Protein AF-W2D1W6-F1 (afdb_monomer)

pLDDT: mean 90.83, std 6.51, range [68.0, 97.81]

InterPro domains:
  IPR025427 Protein of unknown function DUF4160 [PF13711] (9-41)

Radius of gyration: 12.35 Å; Cα contacts (8 Å, |Δi|>4): 59; chains: 1; bounding box: 32×20×31 Å

Solvent-accessible surface area (backbone atoms only — not comparable to full-atom values): 3044 Å² total; per-residue (Å²): 113,70,77,76,49,74,58,100,71,36,42,31,34,52,62,93,82,66,60,88,72,59,47,43,38,41,34,46,99,87,47,75,47,78,44,77,64,83,91,79,92,74,86,82,126

Secondary structure (DSSP, 8-state):
----EEETTEEEE--TT--SSPEEEEEETTEEEEEEPPP------

Mean predicted aligned error: 4.37 Å

Organism: NCBI:txid1411915

Nearest PDB structures (foldseek):
  5t88-assembly1_A  TM=7.100E-01  e=8.553E+00  Pyrococcus furiosus
  5n7n-assembly2_B  TM=4.330E-01  e=3.980E+00  Ixodes ricinus

Sequence (45 aa):
MPTIFEIFGLRFFFFADDHKPIHVHVTKGGDDIKIAIELKIEKLF

Structure (mmCIF, N/CA/C/O backbone):
data_AF-W2D1W6-F1
#
_entry.id   AF-W2D1W6-F1
#
loop_
_atom_site.group_PDB
_atom_site.id
_atom_site.type_symbol
_atom_site.label_atom_id
_atom_site.label_alt_id
_atom_site.label_comp_id
_atom_site.label_asym_id
_atom_site.label_entity_id
_atom_site.label_seq_id
_atom_site.pdbx_PDB_ins_code
_atom_site.Cartn_x
_atom_site.Cartn_y
_atom_site.Cartn_z
_atom_site.occupancy
_atom_site.B_iso_or_equiv
_atom_site.auth_seq_id
_atom_site.auth_comp_id
_atom_site.auth_asym_id
_atom_site.auth_atom_id
_atom_site.pdbx_PDB_model_num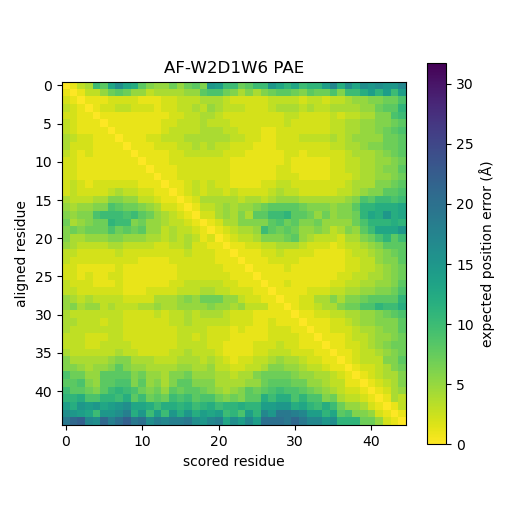
ATOM 1 N N . MET A 1 1 ? 2.887 -10.169 -4.152 1.00 68.00 1 MET A N 1
ATOM 2 C CA . MET A 1 1 ? 3.254 -9.153 -3.145 1.00 68.00 1 MET A CA 1
ATOM 3 C C . MET A 1 1 ? 2.761 -9.604 -1.780 1.00 68.00 1 MET A C 1
ATOM 5 O O . MET A 1 1 ? 1.547 -9.756 -1.625 1.00 68.00 1 MET A O 1
ATOM 9 N N . PRO A 1 2 ? 3.658 -9.875 -0.821 1.00 87.06 2 PRO A N 1
ATOM 10 C CA . PRO A 1 2 ? 3.263 -10.035 0.573 1.00 87.06 2 PRO A CA 1
ATOM 11 C C . PRO A 1 2 ? 2.745 -8.700 1.126 1.00 87.06 2 PRO A C 1
ATOM 13 O O . PRO A 1 2 ? 3.191 -7.630 0.710 1.00 87.06 2 PRO A O 1
ATOM 16 N N . THR A 1 3 ? 1.780 -8.766 2.039 1.00 94.31 3 THR A N 1
ATOM 17 C CA . THR A 1 3 ? 1.314 -7.588 2.774 1.00 94.31 3 THR A CA 1
ATOM 18 C C . THR A 1 3 ? 2.367 -7.159 3.791 1.00 94.31 3 THR A C 1
ATOM 20 O O . THR A 1 3 ? 2.930 -8.004 4.481 1.00 94.31 3 THR A O 1
ATOM 23 N N . ILE A 1 4 ? 2.614 -5.855 3.891 1.00 93.94 4 ILE A N 1
ATOM 24 C CA . ILE A 1 4 ? 3.578 -5.268 4.832 1.00 93.94 4 ILE A CA 1
ATOM 25 C C . ILE A 1 4 ? 2.865 -4.793 6.099 1.00 93.94 4 ILE A C 1
ATOM 27 O O . ILE A 1 4 ? 3.398 -4.922 7.197 1.00 93.94 4 ILE A O 1
ATOM 31 N N . PHE A 1 5 ? 1.653 -4.253 5.952 1.00 96.12 5 PHE A N 1
ATOM 32 C CA . PHE A 1 5 ? 0.847 -3.738 7.054 1.00 96.12 5 PHE A CA 1
ATOM 33 C C . PHE A 1 5 ? -0.642 -3.726 6.680 1.00 96.12 5 PHE A C 1
ATOM 35 O O . PHE A 1 5 ? -0.981 -3.513 5.512 1.00 96.12 5 PHE A O 1
ATOM 42 N N . GLU A 1 6 ? -1.524 -3.930 7.662 1.00 96.50 6 GLU A N 1
ATOM 43 C CA . GLU A 1 6 ? -2.977 -3.785 7.507 1.00 96.50 6 GLU A CA 1
ATOM 44 C C . GLU A 1 6 ? -3.577 -3.009 8.681 1.00 96.50 6 GLU A C 1
ATOM 46 O O . GLU A 1 6 ? -3.288 -3.300 9.842 1.00 96.50 6 GLU A O 1
ATOM 51 N N . ILE A 1 7 ? -4.439 -2.031 8.383 1.00 97.81 7 ILE A N 1
ATOM 52 C CA . ILE A 1 7 ? -5.191 -1.278 9.397 1.00 97.81 7 ILE A CA 1
ATOM 53 C C . ILE A 1 7 ? -6.509 -0.750 8.818 1.00 97.81 7 ILE A C 1
ATOM 55 O O . ILE A 1 7 ? -6.538 -0.258 7.697 1.00 97.81 7 ILE A O 1
ATOM 59 N N . PHE A 1 8 ? -7.625 -0.841 9.551 1.00 96.69 8 PHE A N 1
ATOM 60 C CA . PHE A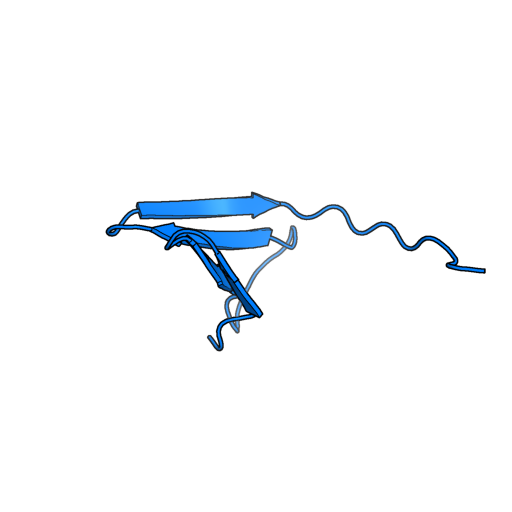 1 8 ? -8.942 -0.314 9.125 1.00 96.69 8 PHE A CA 1
ATOM 61 C C . PHE A 1 8 ? -9.396 -0.733 7.703 1.00 96.69 8 PHE A C 1
ATOM 63 O O . PHE A 1 8 ? -10.077 0.025 6.994 1.00 96.69 8 PHE A O 1
ATOM 70 N N . GLY A 1 9 ? -9.002 -1.940 7.278 1.00 95.06 9 GLY A N 1
ATOM 71 C CA . GLY A 1 9 ? -9.268 -2.476 5.938 1.00 95.06 9 GLY A CA 1
ATOM 72 C C . GLY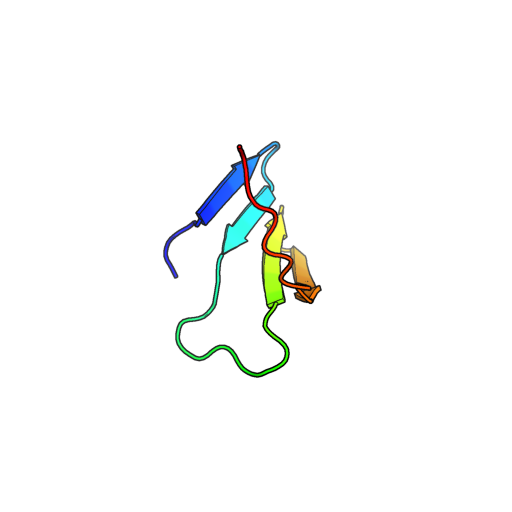 A 1 9 ? -8.418 -1.864 4.818 1.00 95.06 9 GLY A C 1
ATOM 73 O O . GLY A 1 9 ? -8.725 -2.082 3.651 1.00 95.06 9 GLY A O 1
ATOM 74 N N . LEU A 1 10 ? -7.389 -1.084 5.158 1.00 97.12 10 LEU A N 1
ATOM 75 C CA . LEU A 1 10 ? -6.335 -0.640 4.249 1.00 97.12 10 LEU A CA 1
ATOM 76 C C . LEU A 1 10 ? -5.222 -1.687 4.243 1.00 97.12 10 LEU A C 1
ATOM 78 O O . LEU A 1 10 ? -4.740 -2.073 5.311 1.00 97.12 10 LEU A O 1
ATOM 82 N N . ARG A 1 11 ? -4.792 -2.105 3.053 1.00 97.25 11 ARG A N 1
ATOM 83 C CA . ARG A 1 11 ? -3.691 -3.055 2.855 1.00 97.25 11 ARG A CA 1
ATOM 84 C C . ARG A 1 11 ? -2.510 -2.373 2.172 1.00 97.25 11 ARG A C 1
ATOM 86 O O . ARG A 1 11 ? -2.679 -1.825 1.085 1.00 97.25 11 ARG A O 1
ATOM 93 N N . PHE A 1 12 ? -1.328 -2.464 2.785 1.00 96.81 12 PHE A N 1
ATOM 94 C CA . PHE A 1 12 ? -0.084 -1.827 2.337 1.00 96.81 12 PHE A CA 1
ATOM 95 C C . PHE A 1 12 ? 0.912 -2.861 1.799 1.00 96.81 12 PHE A C 1
ATOM 97 O O . PHE A 1 12 ? 1.147 -3.887 2.444 1.00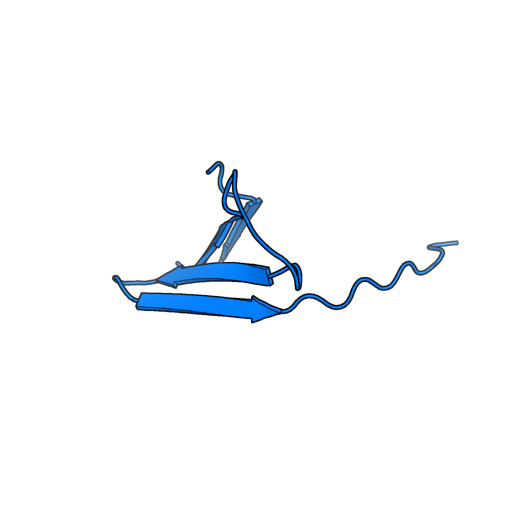 96.81 12 PHE A O 1
ATOM 104 N N . PHE A 1 13 ? 1.500 -2.613 0.626 1.00 95.44 13 PHE A N 1
ATOM 105 C CA . 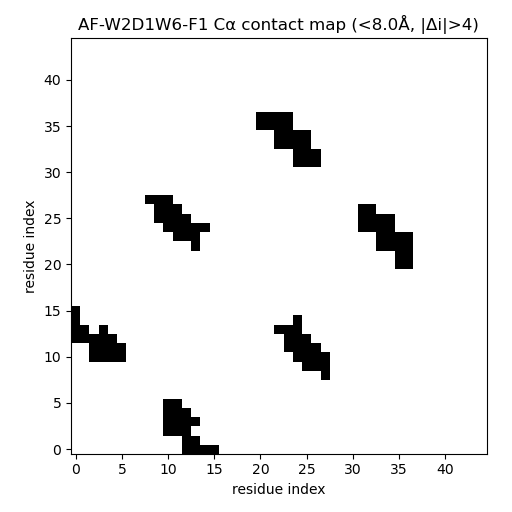PHE A 1 13 ? 2.327 -3.593 -0.088 1.00 95.44 13 PHE A CA 1
ATOM 106 C C . PHE A 1 13 ? 3.226 -2.934 -1.168 1.00 95.44 13 PHE A C 1
ATOM 108 O O . PHE A 1 13 ? 2.903 -1.854 -1.659 1.00 95.44 13 PHE A O 1
ATOM 115 N N . PHE A 1 14 ? 4.351 -3.576 -1.532 1.00 93.62 14 PHE A N 1
ATOM 116 C CA . PHE A 1 14 ? 5.262 -3.173 -2.633 1.00 93.62 14 PHE A CA 1
ATOM 117 C C . PHE A 1 14 ? 5.254 -4.181 -3.777 1.00 93.62 14 PHE A C 1
ATOM 119 O O . PHE A 1 14 ? 5.178 -5.387 -3.508 1.00 93.62 14 PHE A O 1
ATOM 126 N N . PHE A 1 15 ? 5.320 -3.707 -5.030 1.00 90.69 15 PHE A N 1
ATOM 127 C CA . PHE A 1 15 ? 5.326 -4.590 -6.200 1.00 90.69 15 PHE A CA 1
ATOM 128 C C . PHE A 1 15 ? 6.722 -5.190 -6.317 1.00 90.69 15 PHE A C 1
ATOM 130 O O . PHE A 1 15 ? 7.712 -4.571 -5.937 1.00 90.69 15 PHE A O 1
ATOM 137 N N . ALA A 1 16 ? 6.816 -6.433 -6.790 1.00 83.94 16 ALA A N 1
ATOM 138 C CA . ALA A 1 16 ? 8.124 -7.067 -6.943 1.00 83.94 16 ALA A CA 1
ATOM 139 C C . ALA A 1 16 ? 8.977 -6.371 -8.021 1.00 83.94 16 ALA A C 1
ATOM 141 O O . ALA A 1 16 ? 10.200 -6.409 -7.931 1.00 83.94 16 ALA A O 1
ATOM 142 N N . ASP A 1 17 ? 8.338 -5.731 -9.005 1.00 84.31 17 ASP A N 1
ATOM 143 C CA . ASP A 1 17 ? 8.978 -4.980 -10.088 1.00 84.31 17 ASP A CA 1
ATOM 144 C C . ASP A 1 17 ? 8.823 -3.458 -9.930 1.00 84.31 17 ASP A C 1
ATOM 146 O O . ASP A 1 17 ? 8.816 -2.729 -10.918 1.00 84.31 17 ASP A O 1
ATOM 150 N N . ASP A 1 18 ? 8.662 -2.960 -8.702 1.00 82.69 18 ASP A N 1
ATOM 151 C CA . ASP A 1 18 ? 8.362 -1.546 -8.501 1.00 82.69 18 ASP A CA 1
ATOM 152 C C . ASP A 1 18 ? 9.488 -0.615 -9.001 1.00 82.69 18 ASP A C 1
ATOM 154 O O . ASP A 1 18 ? 10.681 -0.928 -8.934 1.00 82.69 18 ASP A O 1
ATOM 158 N N . HIS A 1 19 ? 9.102 0.554 -9.510 1.00 83.50 19 HIS A N 1
ATOM 159 C CA . HIS A 1 19 ? 9.990 1.507 -10.173 1.00 83.50 19 HIS A CA 1
ATOM 160 C C . HIS A 1 19 ? 10.153 2.782 -9.340 1.00 83.50 19 HIS A C 1
ATOM 162 O O . HIS A 1 19 ? 9.323 3.121 -8.500 1.00 83.50 19 HIS A O 1
ATOM 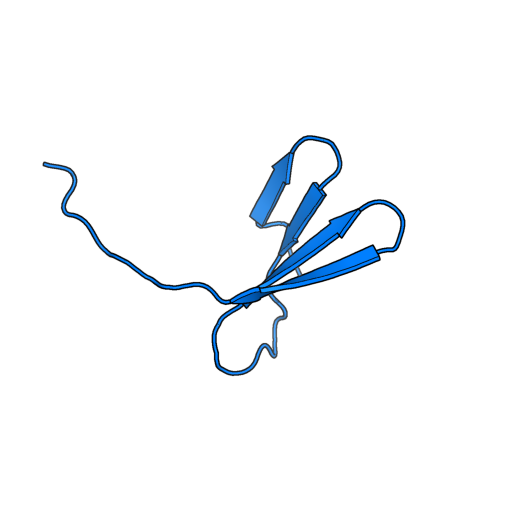168 N N . LYS A 1 20 ? 11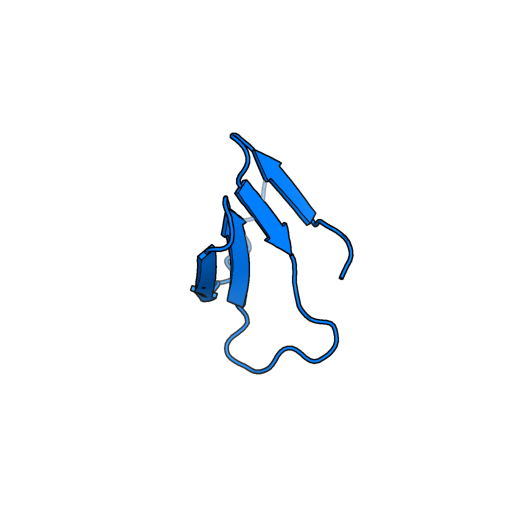.234 3.533 -9.581 1.00 83.94 20 LYS A N 1
ATOM 169 C CA . LYS A 1 20 ? 11.481 4.802 -8.877 1.00 83.94 20 LYS A CA 1
ATOM 170 C C . LYS A 1 20 ? 10.458 5.885 -9.286 1.00 83.94 20 LYS A C 1
ATOM 172 O O . LYS A 1 20 ? 10.136 5.964 -10.471 1.00 83.94 20 LYS A O 1
ATOM 177 N N . PRO A 1 21 ? 10.044 6.780 -8.363 1.00 87.31 21 PRO A N 1
ATOM 178 C CA . PRO A 1 21 ? 10.393 6.806 -6.937 1.00 87.31 21 PRO A CA 1
ATOM 179 C C . PRO A 1 21 ? 9.717 5.670 -6.153 1.00 87.31 21 PRO A C 1
ATOM 181 O O . PRO A 1 21 ? 8.620 5.244 -6.504 1.00 87.31 21 PRO A O 1
ATOM 184 N N . ILE A 1 22 ? 10.371 5.195 -5.083 1.00 89.31 22 ILE A N 1
ATOM 185 C CA . ILE A 1 22 ? 9.811 4.156 -4.202 1.00 89.31 22 ILE A CA 1
ATOM 186 C C . ILE A 1 22 ? 8.458 4.644 -3.677 1.00 89.31 22 ILE A C 1
ATOM 188 O O . ILE A 1 22 ? 8.368 5.744 -3.127 1.00 89.31 22 ILE A O 1
ATOM 192 N N . HIS A 1 23 ? 7.418 3.832 -3.833 1.00 92.88 23 HIS A N 1
ATOM 193 C CA . HIS A 1 23 ? 6.081 4.150 -3.357 1.00 92.88 23 HIS A CA 1
ATOM 194 C C . HIS A 1 23 ? 5.410 2.919 -2.764 1.00 92.88 23 HIS A C 1
ATOM 196 O O . HIS A 1 23 ? 5.649 1.803 -3.200 1.00 92.88 23 HIS A O 1
ATOM 202 N N . VAL A 1 24 ? 4.570 3.110 -1.752 1.00 94.50 24 VAL A N 1
ATOM 203 C CA . VAL A 1 24 ? 3.714 2.040 -1.234 1.00 94.50 24 VAL A CA 1
ATOM 204 C C . VAL A 1 24 ? 2.378 2.071 -1.962 1.00 94.50 24 VAL A C 1
ATOM 206 O O . VAL A 1 24 ? 1.825 3.146 -2.211 1.00 94.50 24 VAL A O 1
ATOM 209 N N . HIS A 1 25 ? 1.857 0.893 -2.283 1.00 95.31 25 HIS A N 1
ATOM 210 C CA . HIS A 1 25 ? 0.483 0.737 -2.733 1.00 95.31 25 HIS A CA 1
ATOM 211 C C . HIS A 1 25 ? -0.445 0.560 -1.541 1.00 95.31 25 HIS A C 1
ATOM 213 O O . HIS A 1 25 ? -0.141 -0.208 -0.622 1.00 95.31 25 HIS A O 1
ATOM 219 N N . VAL A 1 26 ? -1.581 1.253 -1.565 1.00 96.88 26 VAL A N 1
ATOM 220 C CA . VAL A 1 26 ? -2.620 1.147 -0.541 1.00 96.88 26 VAL A CA 1
ATOM 221 C C . VAL A 1 26 ? -3.931 0.803 -1.217 1.00 96.88 26 VAL A C 1
ATOM 223 O O . VAL A 1 26 ? -4.413 1.561 -2.054 1.00 96.88 26 VAL A O 1
ATOM 226 N N . THR A 1 27 ? -4.517 -0.328 -0.827 1.00 97.06 27 THR A N 1
ATOM 227 C CA . THR A 1 27 ? -5.803 -0.777 -1.373 1.00 97.06 27 THR A CA 1
ATOM 228 C C . THR A 1 27 ? -6.890 -0.830 -0.311 1.00 97.06 27 THR A C 1
ATOM 230 O O . THR A 1 27 ? -6.621 -1.178 0.844 1.00 97.06 27 THR A O 1
ATOM 233 N N . LYS A 1 28 ? -8.124 -0.498 -0.709 1.00 97.12 28 LYS A N 1
ATOM 234 C CA . LYS A 1 28 ? -9.349 -0.695 0.082 1.00 97.12 28 LYS A CA 1
ATOM 235 C C . LYS A 1 28 ? -10.565 -0.720 -0.834 1.00 97.12 28 LYS A C 1
ATOM 237 O O . LYS A 1 28 ? -10.743 0.173 -1.644 1.00 97.12 28 LYS A O 1
ATOM 242 N N . GLY A 1 29 ? -11.417 -1.735 -0.694 1.00 92.69 29 GLY A N 1
ATOM 243 C CA . GLY A 1 29 ? -12.700 -1.782 -1.411 1.00 92.69 29 GLY A CA 1
ATOM 244 C C . GLY A 1 29 ? -12.606 -1.805 -2.944 1.00 92.69 29 GLY A C 1
ATOM 245 O O . GLY A 1 29 ? -13.597 -1.505 -3.595 1.00 92.69 29 GLY A O 1
ATOM 246 N N . GLY A 1 30 ? -11.451 -2.166 -3.512 1.00 91.31 30 GLY A N 1
ATOM 247 C CA . GLY A 1 30 ? -11.206 -2.159 -4.960 1.00 91.31 30 GLY A CA 1
ATOM 248 C C . GLY A 1 30 ? -10.449 -0.928 -5.467 1.00 91.31 30 GLY A C 1
ATOM 249 O O . GLY A 1 30 ? -9.935 -0.975 -6.580 1.00 91.31 30 GLY A O 1
ATOM 250 N N . ASP A 1 31 ? -10.311 0.115 -4.646 1.00 96.56 31 ASP A N 1
ATOM 251 C CA . ASP A 1 31 ? -9.460 1.264 -4.954 1.00 96.56 31 ASP A CA 1
ATOM 252 C C . ASP A 1 31 ? -7.983 0.938 -4.692 1.00 96.56 31 ASP A C 1
ATOM 254 O O . ASP A 1 31 ? -7.664 0.176 -3.771 1.00 96.56 31 ASP A O 1
ATOM 258 N N . ASP A 1 32 ? -7.093 1.548 -5.479 1.00 95.56 32 ASP A N 1
ATOM 259 C CA . ASP A 1 32 ? -5.634 1.479 -5.342 1.00 95.56 32 ASP A CA 1
ATOM 260 C C . ASP A 1 32 ? -5.033 2.882 -5.485 1.00 95.56 32 ASP A C 1
ATOM 262 O O . ASP A 1 32 ? -5.302 3.594 -6.456 1.00 95.56 32 ASP A O 1
ATOM 266 N N . ILE A 1 33 ? -4.209 3.277 -4.517 1.00 95.75 33 ILE A N 1
ATOM 267 C CA . ILE A 1 33 ? -3.449 4.526 -4.554 1.00 95.75 33 ILE A CA 1
ATOM 268 C C . ILE A 1 33 ? -1.962 4.263 -4.328 1.00 95.75 33 ILE A C 1
ATOM 270 O O . ILE A 1 33 ? -1.566 3.356 -3.597 1.00 95.75 33 ILE A O 1
ATOM 274 N N . LYS A 1 34 ? -1.132 5.128 -4.913 1.00 94.44 34 LYS A N 1
ATOM 275 C CA . LYS A 1 34 ? 0.327 5.111 -4.777 1.00 94.44 34 LYS A CA 1
ATOM 276 C C . LYS A 1 34 ? 0.771 6.280 -3.908 1.00 94.44 34 LYS A C 1
ATOM 278 O O . LYS A 1 34 ? 0.455 7.427 -4.217 1.00 94.44 34 LYS A O 1
ATOM 283 N N . ILE A 1 35 ? 1.529 5.998 -2.853 1.00 94.00 35 ILE A N 1
ATOM 284 C CA . ILE A 1 35 ? 2.094 7.021 -1.967 1.00 94.00 35 ILE A CA 1
ATOM 285 C C . ILE A 1 35 ? 3.613 6.962 -2.074 1.00 94.00 35 ILE A C 1
ATOM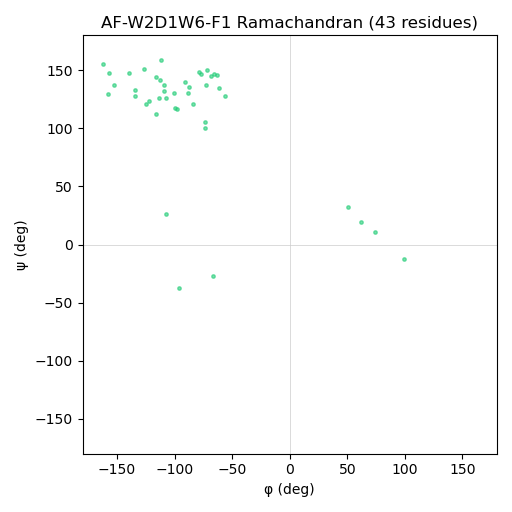 287 O O . ILE A 1 35 ? 4.223 5.981 -1.649 1.00 94.00 35 ILE A O 1
ATOM 291 N N . ALA A 1 36 ? 4.223 8.003 -2.645 1.00 93.50 36 ALA A N 1
ATOM 292 C CA . ALA A 1 36 ? 5.676 8.130 -2.694 1.00 93.50 36 ALA A CA 1
ATOM 293 C C . ALA A 1 36 ? 6.252 8.202 -1.274 1.00 93.50 36 ALA A C 1
ATOM 295 O O . ALA A 1 36 ? 5.727 8.915 -0.418 1.00 93.50 36 ALA A O 1
ATOM 296 N N . ILE A 1 37 ? 7.326 7.456 -1.032 1.00 89.94 37 ILE A N 1
ATOM 297 C CA . ILE A 1 37 ? 7.984 7.398 0.269 1.00 89.94 37 ILE A CA 1
ATOM 298 C C . ILE A 1 37 ? 9.221 8.283 0.245 1.00 89.94 37 ILE A C 1
ATOM 300 O O . ILE A 1 37 ? 10.087 8.145 -0.620 1.00 89.94 37 ILE A O 1
ATOM 304 N N . GLU A 1 38 ? 9.338 9.126 1.263 1.00 88.94 38 GLU A N 1
ATOM 305 C CA . GLU A 1 38 ? 10.592 9.769 1.623 1.00 88.94 38 GLU A CA 1
ATOM 306 C C . GLU A 1 38 ? 11.220 9.005 2.793 1.00 88.94 38 GLU A C 1
ATOM 308 O O . GLU A 1 38 ? 10.635 8.881 3.870 1.00 88.94 38 GLU A O 1
ATOM 313 N N . LEU A 1 39 ? 12.406 8.438 2.569 1.00 84.25 39 LEU A N 1
ATOM 314 C CA . LEU A 1 39 ? 13.127 7.701 3.600 1.00 84.25 39 LEU A CA 1
ATOM 315 C C . LEU A 1 39 ? 13.923 8.677 4.461 1.00 84.25 39 LEU A C 1
ATOM 317 O O . LEU A 1 39 ? 14.832 9.347 3.974 1.00 84.25 39 LEU A O 1
ATOM 321 N N . LYS A 1 40 ? 13.631 8.687 5.760 1.00 88.44 40 LYS A N 1
ATOM 322 C CA . LYS A 1 40 ? 14.432 9.383 6.764 1.00 88.44 40 LYS A CA 1
ATOM 323 C C . LYS A 1 40 ? 14.898 8.381 7.808 1.00 88.44 40 LYS A C 1
ATOM 325 O O . LYS A 1 40 ? 14.088 7.685 8.411 1.00 88.44 40 LYS A O 1
ATOM 330 N N . ILE A 1 41 ? 16.209 8.302 8.009 1.00 87.81 41 ILE A N 1
ATOM 331 C CA . ILE A 1 41 ? 16.797 7.497 9.079 1.00 87.81 41 ILE A CA 1
ATOM 332 C C . ILE A 1 41 ? 17.084 8.443 10.236 1.00 87.81 41 ILE A C 1
ATOM 334 O O . ILE A 1 41 ? 17.900 9.355 10.110 1.00 87.81 41 ILE A O 1
ATOM 338 N N . GLU A 1 42 ? 16.416 8.219 11.360 1.00 89.69 42 GLU A N 1
ATOM 339 C CA . GLU A 1 42 ? 16.713 8.900 12.614 1.00 89.69 42 GLU A CA 1
ATOM 340 C C . GLU A 1 42 ? 17.335 7.897 13.577 1.00 89.69 42 GLU A C 1
ATOM 342 O O . GLU A 1 42 ? 16.914 6.742 13.670 1.00 89.69 42 GLU A O 1
ATOM 347 N N . LYS A 1 43 ? 18.380 8.327 14.280 1.00 86.88 43 LYS A N 1
ATOM 348 C CA . LYS A 1 43 ? 19.023 7.501 15.291 1.00 86.88 43 LYS A CA 1
ATOM 349 C C . LYS A 1 43 ? 18.089 7.444 16.500 1.00 86.88 43 LYS A C 1
ATOM 351 O O . LYS A 1 43 ? 17.976 8.430 17.225 1.00 86.88 43 LYS A O 1
ATOM 356 N N . LEU A 1 44 ? 17.412 6.316 16.708 1.00 76.75 44 LEU A N 1
ATOM 357 C CA . LEU A 1 44 ? 16.826 6.027 18.012 1.00 76.75 44 LEU A CA 1
ATOM 358 C C . LEU A 1 44 ? 17.980 5.656 18.945 1.00 76.75 44 LEU A C 1
ATOM 360 O O . LEU A 1 44 ? 18.503 4.556 18.830 1.00 76.75 44 LEU A O 1
ATOM 364 N N . PHE A 1 45 ? 18.375 6.642 19.757 1.00 75.69 45 PHE A N 1
ATOM 365 C CA . PHE A 1 45 ? 19.242 6.595 20.946 1.00 75.69 45 PHE A CA 1
ATOM 366 C C . PHE A 1 45 ? 20.403 5.586 20.903 1.00 75.69 45 PHE A C 1
ATOM 368 O O . PHE A 1 45 ? 20.181 4.385 21.161 1.00 75.69 45 PHE A O 1
#

Foldseek 3Di:
DDFPDDDPQWTWDADPPDDPPDWIWIDHPHDIDTGRDDDDDDDP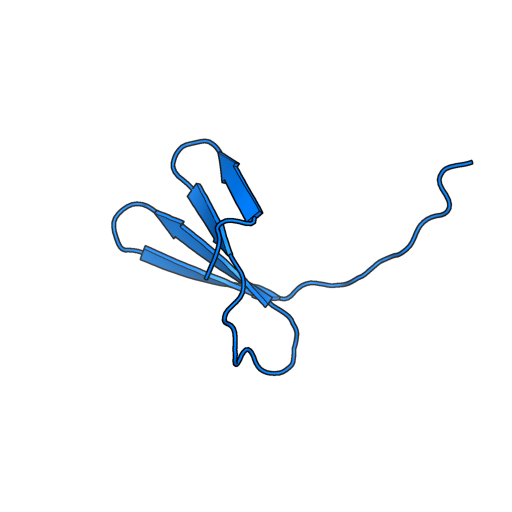D